Protein AF-A0AAW3DLP8-F1 (afdb_monomer)

Foldseek 3Di:
DVVLVVLVVLLVVLLVQLPDLELVSNQVSVVVLLVCLVVPPSNVVVCLVVVVSVCCSQQVPDPVRQRHDDPVSSLVSNLVVLLSLVVCCVVCVVPRVSSVVVNVCCVPVQVCDNPDSVPDGPVRVVVVVVVVVVVVVVVVVVVVVVVVVVVVVVVVVVVVVVVVVVVVVVVPD

Structure (mmCIF, N/CA/C/O backbone):
data_AF-A0AAW3DLP8-F1
#
_entry.id   AF-A0AAW3DLP8-F1
#
loop_
_atom_site.group_PDB
_atom_site.id
_atom_site.type_symbol
_atom_site.label_atom_id
_atom_site.label_alt_id
_atom_site.label_comp_id
_atom_site.label_asym_id
_atom_site.label_entity_id
_atom_site.label_seq_id
_atom_site.pdbx_PDB_ins_code
_atom_site.Cartn_x
_atom_site.Cartn_y
_atom_site.Cartn_z
_atom_site.occupancy
_atom_site.B_iso_or_equiv
_atom_site.auth_seq_id
_atom_site.auth_comp_id
_atom_site.auth_asym_id
_atom_site.auth_atom_id
_atom_site.pdbx_PDB_model_num
ATOM 1 N N . ARG A 1 1 ? 21.952 -10.662 -22.408 1.00 57.25 1 ARG A N 1
ATOM 2 C CA . ARG A 1 1 ? 21.446 -12.027 -22.133 1.00 57.25 1 ARG A CA 1
ATOM 3 C C . ARG A 1 1 ? 21.635 -12.455 -20.681 1.00 57.25 1 ARG A C 1
ATOM 5 O O . ARG A 1 1 ? 20.668 -12.313 -19.959 1.00 57.25 1 ARG A O 1
ATOM 12 N N . SER A 1 2 ? 22.820 -12.850 -20.189 1.00 70.00 2 SER A N 1
ATOM 13 C CA . SER A 1 2 ? 22.962 -13.262 -18.766 1.00 70.00 2 SER A CA 1
ATOM 14 C C . SER A 1 2 ? 22.510 -12.180 -17.762 1.00 70.00 2 SER A C 1
ATOM 16 O O . SER A 1 2 ? 21.767 -12.467 -16.833 1.00 70.00 2 SER A O 1
ATOM 18 N N . SER A 1 3 ? 22.842 -10.903 -17.998 1.00 79.56 3 SER A N 1
ATOM 19 C CA . SER A 1 3 ? 22.357 -9.796 -17.153 1.00 79.56 3 SER A CA 1
ATOM 20 C C . SER A 1 3 ? 20.832 -9.641 -17.150 1.00 79.56 3 SER A C 1
ATOM 22 O O . SER A 1 3 ? 20.280 -9.209 -16.146 1.00 79.56 3 SER A O 1
ATOM 24 N N . GLU A 1 4 ? 20.155 -9.952 -18.256 1.00 84.81 4 GLU A N 1
ATOM 25 C CA . GLU A 1 4 ? 18.704 -9.763 -18.367 1.00 84.81 4 GLU A CA 1
ATOM 26 C C . GLU A 1 4 ? 17.940 -10.877 -17.654 1.00 84.81 4 GLU A C 1
ATOM 28 O O . GLU A 1 4 ? 16.903 -10.640 -17.036 1.00 84.81 4 GLU A O 1
ATOM 33 N N . GLU A 1 5 ? 18.488 -12.087 -17.700 1.00 91.00 5 GLU A N 1
ATOM 34 C CA . GLU A 1 5 ? 17.990 -13.247 -16.970 1.00 91.00 5 GLU A CA 1
ATOM 35 C C . GLU A 1 5 ? 18.113 -13.041 -15.455 1.00 91.00 5 GLU A C 1
ATOM 37 O O . GLU A 1 5 ? 17.143 -13.238 -14.724 1.00 91.00 5 GLU A O 1
ATOM 42 N N . HIS A 1 6 ? 19.253 -12.518 -14.983 1.00 93.19 6 HIS A N 1
ATOM 43 C CA . HIS A 1 6 ? 19.426 -12.150 -13.576 1.00 93.19 6 HIS A CA 1
ATOM 44 C C . HIS A 1 6 ? 18.432 -11.072 -13.126 1.00 93.19 6 HIS A C 1
ATOM 46 O O . HIS A 1 6 ? 17.872 -11.174 -12.038 1.00 93.19 6 HIS A O 1
ATOM 52 N N . ILE A 1 7 ? 18.172 -10.057 -13.958 1.00 96.12 7 ILE A N 1
ATOM 53 C CA . ILE A 1 7 ? 17.188 -9.009 -13.651 1.00 96.12 7 ILE A CA 1
ATOM 54 C C . ILE A 1 7 ? 15.776 -9.586 -13.544 1.00 96.12 7 ILE A C 1
ATOM 56 O O . ILE A 1 7 ? 15.053 -9.235 -12.611 1.00 96.12 7 ILE A O 1
ATOM 60 N N . SER A 1 8 ? 15.397 -10.494 -14.446 1.00 95.50 8 SER A N 1
ATOM 61 C CA . SER A 1 8 ? 14.107 -11.185 -14.369 1.00 95.50 8 SER A CA 1
ATOM 62 C C . SER A 1 8 ? 14.000 -12.019 -13.094 1.00 95.50 8 SER A C 1
ATOM 64 O O . SER A 1 8 ? 12.995 -11.957 -12.391 1.00 95.50 8 SER A O 1
ATOM 66 N N . HIS A 1 9 ? 15.053 -12.762 -12.749 1.00 97.19 9 HIS A N 1
ATOM 67 C CA . HIS A 1 9 ? 15.076 -13.580 -11.541 1.00 97.19 9 HIS A CA 1
ATOM 68 C C . HIS A 1 9 ? 14.957 -12.729 -10.268 1.00 97.19 9 HIS A C 1
ATOM 70 O O . HIS A 1 9 ? 14.142 -13.026 -9.396 1.00 97.19 9 HIS A O 1
ATOM 76 N N . ILE A 1 10 ? 15.710 -11.626 -10.187 1.00 97.56 10 ILE A N 1
ATOM 77 C CA . ILE A 1 10 ? 15.630 -10.673 -9.072 1.00 97.56 10 ILE A CA 1
ATOM 78 C C . ILE A 1 10 ? 14.230 -10.061 -8.983 1.00 97.56 10 ILE A C 1
ATOM 80 O O . ILE A 1 10 ? 13.691 -9.953 -7.885 1.00 97.56 10 ILE A O 1
ATOM 84 N N . TYR A 1 11 ? 13.617 -9.694 -10.112 1.00 98.38 11 TYR A N 1
ATOM 85 C CA . TYR A 1 11 ? 12.241 -9.198 -10.136 1.00 98.38 11 TYR A CA 1
ATOM 86 C C . TYR A 1 11 ? 11.267 -10.200 -9.504 1.00 98.38 11 TYR A C 1
ATOM 88 O O . TYR A 1 11 ? 10.541 -9.837 -8.580 1.00 98.38 11 TYR A O 1
ATOM 96 N N . HIS A 1 12 ? 11.296 -11.468 -9.921 1.00 98.12 12 HIS A N 1
ATOM 97 C CA . HIS A 1 12 ? 10.407 -12.490 -9.360 1.00 98.12 12 HIS A CA 1
ATOM 98 C C . HIS A 1 12 ? 10.669 -12.749 -7.871 1.00 98.12 12 HIS A C 1
ATOM 100 O O . HIS A 1 12 ? 9.722 -12.899 -7.095 1.00 98.12 12 HIS A O 1
ATOM 106 N N . LEU A 1 13 ? 11.936 -12.740 -7.446 1.00 98.31 13 LEU A N 1
ATOM 107 C CA . LEU A 1 13 ? 12.291 -12.866 -6.035 1.00 98.31 13 LEU A CA 1
ATOM 108 C C . LEU A 1 13 ? 11.725 -11.699 -5.212 1.00 98.31 13 LEU A C 1
ATOM 110 O O . LEU A 1 13 ? 11.142 -11.918 -4.152 1.00 98.31 13 LEU A O 1
ATOM 114 N N . LEU A 1 14 ? 11.856 -10.465 -5.703 1.00 98.50 14 LEU A N 1
ATOM 115 C CA . LEU A 1 14 ? 11.342 -9.279 -5.019 1.00 98.50 14 LEU A CA 1
ATOM 116 C C . LEU A 1 14 ? 9.814 -9.257 -4.978 1.00 98.50 14 LEU A C 1
ATOM 118 O O . LEU A 1 14 ? 9.263 -8.953 -3.925 1.00 98.50 14 LEU A O 1
ATOM 122 N N . MET A 1 15 ? 9.128 -9.638 -6.059 1.00 98.31 15 MET A N 1
ATOM 123 C CA . MET A 1 15 ? 7.665 -9.766 -6.057 1.00 98.31 15 MET A CA 1
ATOM 124 C C . MET A 1 15 ? 7.191 -10.826 -5.058 1.00 98.31 15 MET A C 1
ATOM 126 O O . MET A 1 15 ? 6.240 -10.589 -4.320 1.00 98.31 15 MET A O 1
ATOM 130 N N . THR A 1 16 ? 7.913 -11.945 -4.939 1.00 98.06 16 THR A N 1
ATOM 131 C CA . THR A 1 16 ? 7.632 -12.963 -3.913 1.00 98.06 16 THR A CA 1
ATOM 132 C C . THR A 1 16 ? 7.746 -12.371 -2.505 1.00 98.06 16 THR A C 1
ATOM 134 O O . THR A 1 16 ? 6.855 -12.558 -1.683 1.00 98.06 16 THR A O 1
ATOM 137 N N . ARG A 1 17 ? 8.800 -11.587 -2.233 1.00 97.88 17 ARG A N 1
ATOM 138 C CA . ARG A 1 17 ? 8.979 -10.906 -0.937 1.00 97.88 17 ARG A CA 1
ATOM 139 C C . ARG A 1 17 ? 7.951 -9.808 -0.677 1.00 97.88 17 ARG A C 1
ATOM 141 O O . ARG A 1 17 ? 7.558 -9.609 0.468 1.00 97.88 17 ARG A O 1
ATOM 148 N N . LEU A 1 18 ? 7.500 -9.114 -1.719 1.00 97.81 18 LEU A N 1
ATOM 149 C CA . LEU A 1 18 ? 6.415 -8.139 -1.628 1.00 97.81 18 LEU A CA 1
ATOM 150 C C . LEU A 1 18 ? 5.060 -8.784 -1.328 1.00 97.81 18 LEU A C 1
ATOM 152 O O . LEU A 1 18 ? 4.174 -8.082 -0.854 1.00 97.81 18 LEU A O 1
ATOM 156 N N . ASN A 1 19 ? 4.895 -10.085 -1.563 1.00 96.69 19 ASN A N 1
ATOM 157 C CA . ASN A 1 19 ? 3.645 -10.785 -1.282 1.00 96.69 19 ASN A CA 1
ATOM 158 C C . ASN A 1 19 ? 3.577 -11.381 0.138 1.00 96.69 19 ASN A C 1
ATOM 160 O O . ASN A 1 19 ? 2.497 -11.722 0.611 1.00 96.69 19 ASN A O 1
ATOM 164 N N . GLU A 1 20 ? 4.697 -11.444 0.864 1.00 96.62 20 GLU A N 1
ATOM 165 C CA . GLU A 1 20 ? 4.756 -11.963 2.241 1.00 96.62 20 GLU A CA 1
ATOM 166 C C . GLU A 1 20 ? 3.756 -11.246 3.159 1.00 96.62 20 GLU A C 1
ATOM 168 O O . GLU A 1 20 ? 3.576 -10.031 3.060 1.00 96.62 20 GLU A O 1
ATOM 173 N N . GLU A 1 21 ? 3.134 -11.948 4.105 1.00 96.31 21 GLU A N 1
ATOM 174 C CA . GLU A 1 21 ? 2.172 -11.359 5.053 1.00 96.31 21 GLU A CA 1
ATOM 175 C C . GLU A 1 21 ? 2.876 -10.588 6.191 1.00 96.31 21 GLU A C 1
ATOM 177 O O . GLU A 1 21 ? 2.592 -10.759 7.374 1.00 96.31 21 GLU A O 1
ATOM 182 N N . HIS A 1 22 ? 3.852 -9.740 5.842 1.00 97.19 22 HIS A N 1
ATOM 183 C CA . HIS A 1 22 ? 4.655 -8.989 6.803 1.00 97.19 22 HIS A CA 1
ATOM 184 C C . HIS A 1 22 ? 5.206 -7.676 6.227 1.00 97.19 22 HIS A C 1
ATOM 186 O O . HIS A 1 22 ? 5.987 -7.676 5.273 1.00 97.19 22 HIS A O 1
ATOM 192 N N . ALA A 1 23 ? 4.863 -6.534 6.829 1.00 96.88 23 ALA A N 1
ATOM 193 C CA . ALA A 1 23 ? 5.192 -5.219 6.274 1.00 96.88 23 ALA A CA 1
ATOM 194 C C . ALA A 1 23 ? 6.693 -4.924 6.227 1.00 96.88 23 ALA A C 1
ATOM 196 O O . ALA A 1 23 ? 7.140 -4.257 5.301 1.00 96.88 23 ALA A O 1
ATOM 197 N N . GLU A 1 24 ? 7.484 -5.419 7.180 1.00 97.75 24 GLU A N 1
ATOM 198 C CA . GLU A 1 24 ? 8.944 -5.227 7.163 1.00 97.75 24 GLU A CA 1
ATOM 199 C C . GLU A 1 24 ? 9.595 -5.947 5.982 1.00 97.75 24 GLU A C 1
ATOM 201 O O . GLU A 1 24 ? 10.412 -5.350 5.284 1.00 97.75 24 GLU A O 1
ATOM 206 N N . MET A 1 25 ? 9.157 -7.174 5.683 1.00 97.88 25 MET A N 1
ATOM 207 C CA . MET A 1 25 ? 9.649 -7.940 4.536 1.00 97.88 25 MET A CA 1
ATOM 208 C C . MET A 1 25 ? 9.297 -7.235 3.228 1.00 97.88 25 MET A C 1
ATOM 210 O O . MET A 1 25 ? 10.163 -7.038 2.370 1.00 97.88 25 MET A O 1
ATOM 214 N N . ARG A 1 26 ? 8.043 -6.773 3.112 1.00 98.19 26 ARG A N 1
ATOM 215 C CA . ARG A 1 26 ? 7.596 -5.987 1.958 1.00 98.19 26 ARG A CA 1
ATOM 216 C C . ARG A 1 26 ? 8.379 -4.683 1.830 1.00 98.19 26 ARG A C 1
ATOM 218 O O . ARG A 1 26 ? 8.794 -4.323 0.733 1.00 98.19 26 ARG A O 1
ATOM 225 N N . PHE A 1 27 ? 8.622 -3.979 2.933 1.00 98.44 27 PHE A N 1
ATOM 226 C CA . PHE A 1 27 ? 9.339 -2.708 2.915 1.00 98.44 27 PHE A CA 1
ATOM 227 C C . PHE A 1 27 ? 10.799 -2.868 2.493 1.00 98.44 27 PHE A C 1
ATOM 229 O O . PHE A 1 27 ? 11.257 -2.132 1.619 1.00 98.44 27 PHE A O 1
ATOM 236 N N . SER A 1 28 ? 11.508 -3.865 3.024 1.00 98.31 28 SER A N 1
ATOM 237 C CA . SER A 1 28 ? 12.879 -4.164 2.604 1.00 98.31 28 SER A CA 1
ATOM 238 C C . SER A 1 28 ? 12.959 -4.544 1.124 1.00 98.31 28 SER A C 1
ATOM 240 O O . SER A 1 28 ? 13.837 -4.058 0.412 1.00 98.31 28 SER A O 1
ATOM 242 N N . ALA A 1 29 ? 12.020 -5.355 0.624 1.00 98.69 29 ALA A N 1
ATOM 243 C CA . ALA A 1 29 ? 11.955 -5.685 -0.799 1.00 98.69 29 ALA A CA 1
ATOM 244 C C . ALA A 1 29 ? 11.682 -4.442 -1.659 1.00 98.69 29 ALA A C 1
ATOM 246 O O . ALA A 1 29 ? 12.352 -4.220 -2.670 1.00 98.69 29 ALA A O 1
ATOM 247 N N . PHE A 1 30 ? 10.748 -3.592 -1.229 1.00 98.69 30 PHE A N 1
ATOM 248 C CA . PHE A 1 30 ? 10.408 -2.350 -1.913 1.00 98.69 30 PHE A CA 1
ATOM 249 C C . PHE A 1 30 ? 11.612 -1.406 -2.060 1.00 98.69 30 PHE A C 1
ATOM 251 O O . PHE A 1 30 ? 11.793 -0.825 -3.126 1.00 98.69 30 PHE A O 1
ATOM 258 N N . GLN A 1 31 ?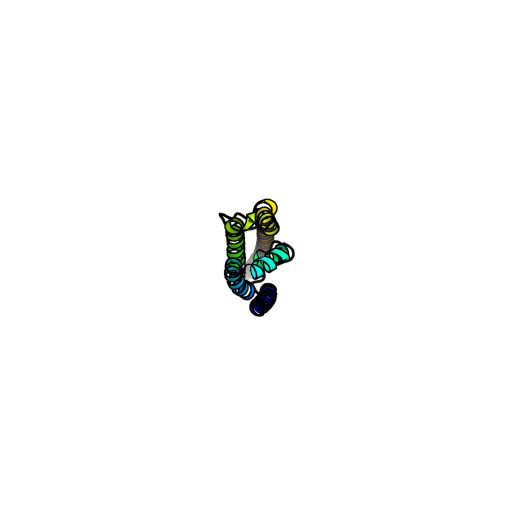 12.470 -1.276 -1.043 1.00 98.56 31 GLN A N 1
ATOM 259 C CA . GLN A 1 31 ? 13.670 -0.428 -1.131 1.00 98.56 31 GLN A CA 1
ATOM 260 C C . GLN A 1 31 ? 14.616 -0.871 -2.260 1.00 98.56 31 GLN A C 1
ATOM 262 O O . GLN A 1 31 ? 15.194 -0.037 -2.956 1.00 98.56 31 GLN A O 1
ATOM 267 N N . ILE A 1 32 ? 14.734 -2.180 -2.492 1.00 98.50 32 ILE A N 1
ATOM 268 C CA . ILE A 1 32 ? 15.534 -2.725 -3.596 1.00 98.50 32 ILE A CA 1
ATOM 269 C C . ILE A 1 32 ? 14.834 -2.470 -4.935 1.00 98.50 32 ILE A C 1
ATOM 271 O O . ILE A 1 32 ? 15.478 -2.043 -5.895 1.00 98.50 32 ILE A O 1
ATOM 275 N N . VAL A 1 33 ? 13.513 -2.680 -4.998 1.00 98.69 33 VAL A N 1
ATOM 276 C CA . VAL A 1 33 ? 12.703 -2.342 -6.182 1.00 98.69 33 VAL A CA 1
ATOM 277 C C . VAL A 1 33 ? 12.905 -0.876 -6.561 1.00 98.69 33 VAL A C 1
ATOM 279 O O . VAL A 1 33 ? 13.098 -0.582 -7.738 1.00 98.69 33 VAL A O 1
ATOM 282 N N . GLN A 1 34 ? 12.915 0.030 -5.580 1.00 98.19 34 GLN A N 1
ATOM 283 C CA . GLN A 1 34 ? 13.089 1.462 -5.799 1.00 98.19 34 GLN A CA 1
ATOM 284 C C . GLN A 1 34 ? 14.398 1.791 -6.514 1.00 98.19 34 GLN A C 1
ATOM 286 O O . GLN A 1 34 ? 14.394 2.499 -7.525 1.00 98.19 34 GLN A O 1
ATOM 291 N N . GLU A 1 35 ? 15.502 1.236 -6.030 1.00 98.00 35 GLU A N 1
ATOM 292 C CA . GLU A 1 35 ? 16.818 1.434 -6.627 1.00 98.00 35 GLU A CA 1
ATOM 293 C C . GLU A 1 35 ? 16.883 0.833 -8.042 1.00 98.00 35 GLU A C 1
ATOM 295 O O . GLU A 1 35 ? 17.259 1.508 -9.007 1.00 98.00 35 GLU A O 1
ATOM 300 N N . LEU A 1 36 ? 16.445 -0.420 -8.204 1.00 98.00 36 LEU A N 1
ATOM 301 C CA . LEU A 1 36 ? 16.520 -1.131 -9.483 1.00 98.00 36 LEU A CA 1
ATOM 302 C C . LEU A 1 36 ? 15.621 -0.523 -10.560 1.00 98.00 36 LEU A C 1
ATOM 304 O O . LEU A 1 36 ? 16.021 -0.471 -11.724 1.00 98.00 36 LEU A O 1
ATOM 308 N N . PHE A 1 37 ? 14.446 -0.010 -10.192 1.00 98.50 37 PHE A N 1
ATOM 309 C CA . PHE A 1 37 ? 13.537 0.659 -11.121 1.00 98.50 37 PHE A CA 1
ATOM 310 C C . PHE A 1 37 ? 14.193 1.879 -11.774 1.00 98.50 37 PHE A C 1
ATOM 312 O O . PHE A 1 37 ? 14.011 2.139 -12.965 1.00 98.50 37 PHE A O 1
ATOM 319 N N . THR A 1 38 ? 14.987 2.637 -11.014 1.00 97.06 38 THR A N 1
ATOM 320 C CA . THR A 1 38 ? 15.653 3.826 -11.557 1.00 97.06 38 THR A CA 1
ATOM 321 C C . THR A 1 38 ? 16.857 3.487 -12.433 1.00 97.06 38 THR A C 1
ATOM 323 O O . THR A 1 38 ? 17.146 4.249 -13.358 1.00 97.06 38 THR A O 1
ATOM 326 N N . ARG A 1 39 ? 17.528 2.356 -12.176 1.00 96.50 39 ARG A N 1
ATOM 327 C CA . ARG A 1 39 ? 18.808 1.982 -12.803 1.00 96.50 39 ARG A CA 1
ATOM 328 C C . ARG A 1 39 ? 18.697 0.981 -13.945 1.00 96.50 39 ARG A C 1
ATOM 330 O O . ARG A 1 39 ? 19.592 0.937 -14.783 1.00 96.50 39 ARG A O 1
ATOM 337 N N . SER A 1 40 ? 17.628 0.189 -14.000 1.00 97.12 40 SER A N 1
ATOM 338 C CA . SER A 1 40 ? 17.447 -0.861 -15.004 1.00 97.12 40 SER A CA 1
ATOM 339 C C . SER A 1 40 ? 16.146 -0.673 -15.774 1.00 97.12 40 SER A C 1
ATOM 341 O O . SER A 1 40 ? 15.046 -0.812 -15.239 1.00 97.12 40 SER A O 1
ATOM 343 N N . HIS A 1 41 ? 16.271 -0.401 -17.075 1.00 96.38 41 HIS A N 1
ATOM 344 C CA . HIS A 1 41 ? 15.122 -0.276 -17.969 1.00 96.38 41 HIS A CA 1
ATOM 345 C C . HIS A 1 41 ? 14.285 -1.559 -18.031 1.00 96.38 41 HIS A C 1
ATOM 347 O O . HIS A 1 41 ? 13.056 -1.482 -17.985 1.00 96.38 41 HIS A O 1
ATOM 353 N N . GLN A 1 42 ? 14.933 -2.722 -18.102 1.00 96.69 42 GLN A N 1
ATOM 354 C CA . GLN A 1 42 ? 14.236 -4.004 -18.134 1.00 96.69 42 GLN A CA 1
ATOM 355 C C . GLN A 1 42 ? 13.469 -4.240 -16.828 1.00 96.69 42 GLN A C 1
ATOM 357 O O . GLN A 1 42 ? 12.290 -4.575 -16.871 1.00 96.69 42 GLN A O 1
ATOM 362 N N . PHE A 1 43 ? 14.102 -3.999 -15.675 1.00 98.19 43 PHE A N 1
ATOM 363 C CA . PHE A 1 43 ? 13.448 -4.163 -14.375 1.00 98.19 43 PHE A CA 1
ATOM 364 C C . PHE A 1 43 ? 12.231 -3.244 -14.241 1.00 98.19 43 PHE A C 1
ATOM 366 O O . PHE A 1 43 ? 11.146 -3.679 -13.868 1.00 98.19 43 PHE A O 1
ATOM 373 N N . ARG A 1 44 ? 12.393 -1.973 -14.623 1.00 98.12 44 ARG A N 1
ATOM 374 C CA . ARG A 1 44 ? 11.293 -1.012 -14.692 1.00 98.12 44 ARG A CA 1
ATOM 375 C C . ARG A 1 44 ? 10.148 -1.508 -15.570 1.00 98.12 44 ARG A C 1
ATOM 377 O O . ARG A 1 44 ? 8.997 -1.376 -15.176 1.00 98.12 44 ARG A O 1
ATOM 384 N N . THR A 1 45 ? 10.452 -2.070 -16.737 1.00 97.88 45 THR A N 1
ATOM 385 C CA . THR A 1 45 ? 9.429 -2.595 -17.654 1.00 97.88 45 THR A CA 1
ATOM 386 C C . THR A 1 45 ? 8.629 -3.714 -16.987 1.00 97.88 45 THR A C 1
ATOM 388 O O . THR A 1 45 ? 7.407 -3.643 -16.978 1.00 97.88 45 THR A O 1
ATOM 391 N N . LEU A 1 46 ? 9.300 -4.655 -16.312 1.00 98.25 46 LEU A N 1
ATOM 392 C CA . LEU A 1 46 ? 8.643 -5.734 -15.561 1.00 98.25 46 LEU A CA 1
ATOM 393 C C . LEU A 1 46 ? 7.723 -5.208 -14.445 1.00 98.25 46 LEU A C 1
ATOM 395 O O . LEU A 1 46 ? 6.588 -5.660 -14.310 1.00 98.25 46 LEU A O 1
ATOM 399 N N . VAL A 1 47 ? 8.175 -4.216 -13.668 1.00 98.38 47 VAL A N 1
ATOM 400 C CA . VAL A 1 47 ? 7.347 -3.592 -12.618 1.00 98.38 47 VAL A CA 1
ATOM 401 C C . VAL A 1 47 ? 6.137 -2.870 -13.216 1.00 98.38 47 VAL A C 1
ATOM 403 O O . VAL A 1 47 ? 5.034 -2.987 -12.691 1.00 98.38 47 VAL A O 1
ATOM 406 N N . ILE A 1 48 ? 6.320 -2.136 -14.316 1.00 98.25 48 ILE A N 1
ATOM 407 C CA . ILE A 1 48 ? 5.239 -1.396 -14.983 1.00 98.25 48 ILE A CA 1
ATOM 408 C C . ILE A 1 48 ? 4.239 -2.344 -15.654 1.00 98.25 48 ILE A C 1
ATOM 410 O O . ILE A 1 48 ? 3.045 -2.038 -15.723 1.00 98.25 48 ILE A O 1
ATOM 414 N N . ASP A 1 49 ? 4.689 -3.494 -16.148 1.00 97.38 49 ASP A N 1
ATOM 415 C CA . ASP A 1 49 ? 3.791 -4.473 -16.745 1.00 97.38 49 ASP A CA 1
ATOM 416 C C . ASP A 1 49 ? 2.847 -5.098 -15.726 1.00 97.38 49 ASP A C 1
ATOM 418 O O . ASP A 1 49 ? 1.680 -5.305 -16.063 1.00 97.38 49 ASP A O 1
ATOM 422 N N . ASN A 1 50 ? 3.315 -5.268 -14.486 1.00 96.25 50 ASN A N 1
ATOM 423 C CA . ASN A 1 50 ? 2.531 -5.749 -13.352 1.00 96.25 50 ASN A CA 1
ATOM 424 C C . ASN A 1 50 ? 2.195 -4.643 -12.330 1.00 96.25 50 ASN A C 1
ATOM 426 O O . ASN A 1 50 ? 2.221 -4.844 -11.114 1.00 96.25 50 ASN A O 1
ATOM 430 N N . PHE A 1 51 ? 1.936 -3.426 -12.814 1.00 96.12 51 PHE A N 1
ATOM 431 C CA . PHE A 1 51 ? 1.879 -2.261 -11.931 1.00 96.12 51 PHE A CA 1
ATOM 432 C C . PHE A 1 51 ? 0.705 -2.290 -10.949 1.00 96.12 51 PHE A C 1
ATOM 434 O O . PHE A 1 51 ? 0.824 -1.773 -9.844 1.00 96.12 51 PHE A O 1
ATOM 441 N N . GLN A 1 52 ? -0.421 -2.899 -11.327 1.00 93.56 52 GLN A N 1
ATOM 442 C CA . GLN A 1 52 ? -1.580 -3.004 -10.444 1.00 93.56 52 GLN A CA 1
ATOM 443 C C . GLN A 1 52 ? -1.265 -3.848 -9.203 1.00 93.56 52 GLN A C 1
ATOM 445 O O . GLN A 1 52 ? -1.397 -3.338 -8.093 1.00 93.56 52 GLN A O 1
ATOM 450 N N . GLU A 1 53 ? -0.789 -5.084 -9.388 1.00 95.31 53 GLU A N 1
ATOM 451 C CA . GLU A 1 53 ? -0.405 -5.966 -8.278 1.00 95.31 53 GLU A CA 1
ATOM 452 C C . GLU A 1 53 ? 0.680 -5.302 -7.422 1.00 95.31 53 GLU A C 1
ATOM 454 O O . GLU A 1 53 ? 0.606 -5.276 -6.196 1.00 95.31 53 GLU A O 1
ATOM 459 N N . PHE A 1 54 ? 1.657 -4.652 -8.060 1.00 97.25 54 PHE A N 1
ATOM 460 C CA . PHE A 1 54 ? 2.678 -3.895 -7.345 1.00 97.25 54 PHE A CA 1
ATOM 461 C C . PHE A 1 54 ? 2.084 -2.807 -6.428 1.00 97.25 54 PHE A C 1
ATOM 463 O O . PHE A 1 54 ? 2.500 -2.676 -5.273 1.00 97.25 54 PHE A O 1
ATOM 470 N N . LEU A 1 55 ? 1.107 -2.029 -6.906 1.00 94.88 55 LEU A N 1
ATOM 471 C CA . LEU A 1 55 ? 0.428 -1.008 -6.102 1.00 94.88 55 LEU A CA 1
ATOM 472 C C . LEU A 1 55 ? -0.456 -1.620 -5.005 1.00 94.88 55 LEU A C 1
ATOM 474 O O . LEU A 1 55 ? -0.555 -1.050 -3.917 1.00 94.88 55 LEU A O 1
ATOM 478 N N . GLU A 1 56 ? -1.079 -2.772 -5.244 1.00 93.56 56 GLU A N 1
ATOM 479 C CA . GLU A 1 56 ? -1.825 -3.518 -4.222 1.00 93.56 56 GLU A CA 1
ATOM 480 C C . GLU A 1 56 ? -0.888 -3.943 -3.085 1.00 93.56 56 GLU A C 1
ATOM 482 O O . GLU A 1 56 ? -1.155 -3.643 -1.921 1.00 93.56 56 GLU A O 1
ATOM 487 N N . LEU A 1 57 ? 0.279 -4.500 -3.415 1.00 96.25 57 LEU A N 1
ATOM 488 C CA . LEU A 1 57 ? 1.242 -5.004 -2.437 1.00 96.25 57 LEU A CA 1
ATOM 489 C C . LEU A 1 57 ? 1.997 -3.915 -1.660 1.00 96.25 57 LEU A C 1
ATOM 491 O O . LEU A 1 57 ? 2.440 -4.176 -0.538 1.00 96.25 57 LEU A O 1
ATOM 495 N N . THR A 1 58 ? 2.155 -2.713 -2.229 1.00 95.56 58 THR A N 1
ATOM 496 C CA . THR A 1 58 ? 2.996 -1.639 -1.656 1.00 95.56 58 THR A CA 1
ATOM 497 C C . THR A 1 58 ? 2.215 -0.428 -1.159 1.00 95.56 58 THR A C 1
ATOM 499 O O . THR A 1 58 ? 2.582 0.176 -0.153 1.00 95.56 58 THR A O 1
ATOM 502 N N . VAL A 1 59 ? 1.119 -0.065 -1.821 1.00 92.69 59 VAL A N 1
ATOM 503 C CA . VAL A 1 59 ? 0.258 1.055 -1.417 1.00 92.69 59 VAL A CA 1
ATOM 504 C C . VAL A 1 59 ? -0.985 0.540 -0.687 1.00 92.69 59 VAL A C 1
ATOM 506 O O . VAL A 1 59 ? -1.538 1.257 0.150 1.00 92.69 59 VAL A O 1
ATOM 509 N N . GLY A 1 60 ? -1.415 -0.701 -0.935 1.00 88.69 60 GLY A N 1
ATOM 510 C CA . GLY A 1 60 ? -2.668 -1.233 -0.396 1.00 88.69 60 GLY A CA 1
ATOM 511 C C . GLY A 1 60 ? -3.869 -0.554 -1.045 1.00 88.69 60 GLY A C 1
ATOM 512 O O . GLY A 1 60 ? -4.720 -0.000 -0.346 1.00 88.69 60 GLY A O 1
ATOM 513 N N . ILE A 1 61 ? -3.881 -0.491 -2.384 1.00 83.38 61 ILE A N 1
ATOM 514 C CA . ILE A 1 61 ? -4.996 0.100 -3.140 1.00 83.38 61 ILE A CA 1
ATOM 515 C C . ILE A 1 61 ? -6.258 -0.765 -3.098 1.00 83.38 61 ILE A C 1
ATOM 517 O O . ILE A 1 61 ? -7.351 -0.219 -3.286 1.00 83.38 61 ILE A O 1
ATOM 521 N N . ASP A 1 62 ? -6.127 -2.063 -2.825 1.00 83.50 62 ASP A N 1
ATOM 522 C CA . ASP A 1 62 ? -7.251 -2.944 -2.536 1.00 83.50 62 ASP A CA 1
ATOM 523 C C . ASP A 1 62 ? -7.677 -2.792 -1.066 1.00 83.50 62 ASP A C 1
ATOM 525 O O . ASP A 1 62 ? -6.871 -2.870 -0.140 1.00 83.50 62 ASP A O 1
ATOM 529 N N . HIS A 1 63 ? -8.964 -2.524 -0.846 1.00 71.50 63 HIS A N 1
ATOM 530 C CA . HIS A 1 63 ? -9.517 -2.374 0.499 1.00 71.50 63 HIS A CA 1
ATOM 531 C C . HIS A 1 63 ? -9.811 -3.720 1.166 1.00 71.50 63 HIS A C 1
ATOM 533 O O . HIS A 1 63 ? -9.861 -3.770 2.402 1.00 71.50 63 HIS A O 1
ATOM 539 N N . GLU A 1 64 ? -9.999 -4.774 0.373 1.00 78.88 64 GLU A N 1
ATOM 540 C CA . GLU A 1 64 ? -10.186 -6.140 0.861 1.00 78.88 64 GLU A CA 1
ATOM 541 C C . GLU A 1 64 ? -8.852 -6.752 1.305 1.00 78.88 64 GLU A C 1
ATOM 543 O O . GLU A 1 64 ? -8.821 -7.562 2.229 1.00 78.88 64 GLU A O 1
ATOM 548 N N . GLN A 1 65 ? -7.737 -6.278 0.739 1.00 80.56 65 GLN A N 1
ATOM 549 C CA . GLN A 1 65 ? -6.379 -6.695 1.089 1.00 80.56 65 GLN A CA 1
ATOM 550 C C . GLN A 1 65 ? -5.534 -5.510 1.588 1.00 80.56 65 GLN A C 1
ATOM 552 O O . GLN A 1 65 ? -4.719 -4.952 0.847 1.00 80.56 65 GLN A O 1
ATOM 557 N N . PRO A 1 66 ? -5.711 -5.080 2.853 1.00 85.94 66 PRO A N 1
ATOM 558 C CA . PRO A 1 66 ? -4.872 -4.037 3.426 1.00 85.94 66 PRO A CA 1
ATOM 559 C C . PRO A 1 66 ? -3.417 -4.508 3.560 1.00 85.94 66 PRO A C 1
ATOM 561 O O . PRO A 1 66 ? -3.132 -5.702 3.644 1.00 85.94 66 PRO A O 1
ATOM 564 N N . LEU A 1 67 ? -2.489 -3.551 3.658 1.00 91.62 67 LEU A N 1
ATOM 565 C CA . LEU A 1 67 ? -1.092 -3.872 3.947 1.00 91.62 67 LEU A CA 1
ATOM 566 C C . LEU A 1 67 ? -0.973 -4.634 5.286 1.00 91.62 67 LEU A C 1
ATOM 568 O O . LEU A 1 67 ? -1.638 -4.247 6.257 1.00 91.62 67 LEU A O 1
ATOM 572 N N . PRO A 1 68 ? -0.125 -5.679 5.351 1.00 94.69 68 PRO A N 1
ATOM 573 C CA . PRO A 1 68 ? 0.002 -6.530 6.532 1.00 94.69 68 PRO A CA 1
ATOM 574 C C . PRO A 1 68 ? 0.613 -5.778 7.728 1.00 94.69 68 PRO A C 1
ATOM 576 O O . PRO A 1 68 ? 1.166 -4.690 7.565 1.00 94.69 68 PRO A O 1
ATOM 579 N N . PRO A 1 69 ? 0.539 -6.323 8.954 1.00 92.75 69 PRO A N 1
ATOM 580 C CA . PRO A 1 69 ? 1.247 -5.771 10.111 1.00 92.75 69 PRO A CA 1
ATOM 581 C C . PRO A 1 69 ? 2.785 -5.862 9.962 1.00 92.75 69 PRO A C 1
ATOM 583 O O . PRO A 1 69 ? 3.272 -6.657 9.157 1.00 92.75 69 PRO A O 1
ATOM 586 N N . PRO A 1 70 ? 3.570 -5.094 10.748 1.00 96.25 70 PRO A N 1
ATOM 587 C CA . PRO A 1 70 ? 3.145 -4.081 11.722 1.00 96.25 70 PRO A CA 1
ATOM 588 C C . PRO A 1 70 ? 2.682 -2.757 11.081 1.00 96.25 70 PRO A C 1
ATOM 590 O O . PRO A 1 70 ? 3.176 -2.327 10.038 1.00 96.25 70 PRO A O 1
ATOM 593 N N . LYS A 1 71 ? 1.706 -2.089 11.724 1.00 88.25 71 LYS A N 1
ATOM 594 C CA . LYS A 1 71 ? 0.998 -0.913 11.168 1.00 88.25 71 LYS A CA 1
ATOM 595 C C . LYS A 1 71 ? 1.940 0.253 10.862 1.00 88.25 71 LYS A C 1
ATOM 597 O O . LYS A 1 71 ? 1.760 0.917 9.848 1.00 88.25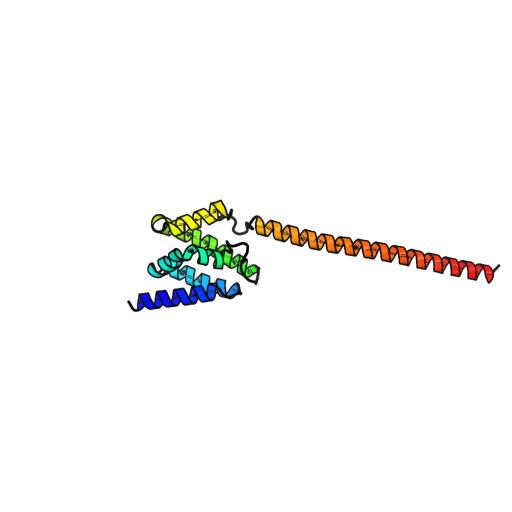 71 LYS A O 1
ATOM 602 N N . ASP A 1 72 ? 2.917 0.534 11.719 1.00 90.38 72 ASP A N 1
ATOM 603 C CA . ASP A 1 72 ? 3.837 1.658 11.527 1.00 90.38 72 ASP A CA 1
ATOM 604 C C . ASP A 1 72 ? 4.727 1.453 10.290 1.00 90.38 72 ASP A C 1
ATOM 606 O O . ASP A 1 72 ? 4.920 2.387 9.508 1.00 90.38 72 ASP A O 1
ATOM 610 N N . VAL A 1 73 ? 5.199 0.224 10.062 1.00 94.88 73 VAL A N 1
ATOM 611 C CA . VAL A 1 73 ? 6.008 -0.123 8.890 1.00 94.88 73 VAL A CA 1
ATOM 612 C C . VAL A 1 73 ? 5.159 -0.165 7.628 1.00 94.88 73 VAL A C 1
ATOM 614 O O . VAL A 1 73 ? 5.578 0.376 6.609 1.00 94.88 73 VAL A O 1
ATOM 617 N N . ALA A 1 74 ? 3.934 -0.688 7.694 1.00 94.25 74 ALA A N 1
ATOM 618 C CA . ALA A 1 74 ? 2.991 -0.632 6.579 1.00 94.25 74 ALA A CA 1
ATOM 619 C C . ALA A 1 74 ? 2.731 0.812 6.120 1.00 94.25 74 ALA A C 1
ATOM 621 O O . ALA A 1 74 ? 2.710 1.100 4.923 1.00 94.25 74 ALA A O 1
ATOM 622 N N . GLN A 1 75 ? 2.598 1.751 7.065 1.00 90.25 75 GLN A N 1
ATOM 623 C CA . GLN A 1 75 ? 2.485 3.170 6.733 1.00 90.25 75 GLN A CA 1
ATOM 624 C C . GLN A 1 75 ? 3.780 3.714 6.112 1.00 90.25 75 GLN A C 1
ATOM 626 O O . GLN A 1 75 ? 3.702 4.424 5.114 1.00 90.25 75 GLN A O 1
ATOM 631 N N . LYS A 1 76 ? 4.967 3.371 6.635 1.00 94.06 76 LYS A N 1
ATOM 632 C CA . LYS A 1 76 ? 6.255 3.765 6.021 1.00 94.06 76 LYS A CA 1
ATOM 633 C C . LYS A 1 76 ? 6.375 3.261 4.578 1.00 94.06 76 LYS A C 1
ATOM 635 O O . LYS A 1 76 ? 6.715 4.050 3.698 1.00 94.06 76 LYS A O 1
ATOM 640 N N . LEU A 1 77 ? 6.036 1.993 4.336 1.00 96.12 77 LEU A N 1
ATOM 641 C CA . LEU A 1 77 ? 6.004 1.379 3.010 1.00 96.12 77 LEU A CA 1
ATOM 642 C C . LEU A 1 77 ? 5.064 2.135 2.074 1.00 96.12 77 LEU A C 1
ATOM 644 O O . LEU A 1 77 ? 5.513 2.616 1.036 1.00 96.12 77 LEU A O 1
ATOM 648 N N . ARG A 1 78 ? 3.802 2.328 2.475 1.00 93.50 78 ARG A N 1
ATOM 649 C CA . ARG A 1 78 ? 2.827 3.083 1.680 1.00 93.50 78 ARG A CA 1
ATOM 650 C C . ARG A 1 78 ? 3.363 4.464 1.312 1.00 93.50 78 ARG A C 1
ATOM 652 O O . ARG A 1 78 ? 3.274 4.868 0.154 1.00 93.50 78 ARG A O 1
ATOM 659 N N . LYS A 1 79 ? 3.940 5.182 2.282 1.00 91.44 79 LYS A N 1
ATOM 660 C CA . LYS A 1 79 ? 4.471 6.526 2.049 1.00 91.44 79 LYS A CA 1
ATOM 661 C C . LYS A 1 79 ? 5.605 6.530 1.026 1.00 91.44 79 LYS A C 1
ATOM 663 O O . LYS A 1 79 ? 5.603 7.343 0.102 1.00 91.44 79 LYS A O 1
ATOM 668 N N . ALA A 1 80 ? 6.561 5.619 1.188 1.00 95.38 80 ALA A N 1
ATOM 669 C CA . ALA A 1 80 ? 7.696 5.494 0.285 1.00 95.38 80 ALA A CA 1
ATOM 670 C C . ALA A 1 80 ? 7.261 5.071 -1.130 1.00 95.38 80 ALA A C 1
ATOM 672 O O . ALA A 1 80 ? 7.790 5.595 -2.112 1.00 95.38 80 ALA A O 1
ATOM 673 N N . ALA A 1 81 ? 6.266 4.186 -1.235 1.00 96.12 81 ALA A N 1
ATOM 674 C CA . ALA A 1 81 ? 5.691 3.734 -2.497 1.00 96.12 81 ALA A CA 1
ATOM 675 C C . ALA A 1 81 ? 4.994 4.865 -3.256 1.00 96.12 81 ALA A C 1
ATOM 677 O O . ALA A 1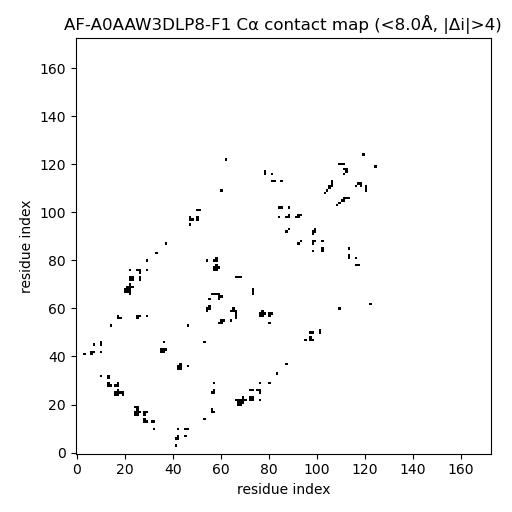 81 ? 5.326 5.106 -4.413 1.00 96.12 81 ALA A O 1
ATOM 678 N N . ILE A 1 82 ? 4.105 5.619 -2.601 1.00 92.94 82 ILE A N 1
ATOM 679 C CA . ILE A 1 82 ? 3.419 6.772 -3.208 1.00 92.94 82 ILE A CA 1
ATOM 680 C C . ILE A 1 82 ? 4.434 7.796 -3.724 1.00 92.94 82 ILE A C 1
ATOM 682 O O . ILE A 1 82 ? 4.353 8.211 -4.881 1.00 92.94 82 ILE A O 1
ATOM 686 N N . LYS A 1 83 ? 5.424 8.152 -2.895 1.00 93.19 83 LYS A N 1
ATOM 687 C CA . LYS A 1 83 ? 6.488 9.077 -3.295 1.00 93.19 83 LYS A CA 1
ATOM 688 C C . LYS A 1 83 ? 7.267 8.552 -4.503 1.00 93.19 83 LYS A C 1
ATOM 690 O O . LYS A 1 83 ? 7.451 9.275 -5.472 1.00 93.19 83 LYS A O 1
ATOM 695 N N . SER A 1 84 ? 7.662 7.281 -4.483 1.00 96.62 84 SER A N 1
ATOM 696 C CA . SER A 1 84 ? 8.413 6.687 -5.593 1.00 96.62 84 SER A CA 1
ATOM 697 C C . SER A 1 84 ? 7.605 6.669 -6.887 1.00 96.62 84 SER A C 1
ATOM 699 O O . SER A 1 84 ? 8.153 6.957 -7.941 1.00 96.62 84 SER A O 1
ATOM 701 N N . VAL A 1 85 ? 6.297 6.397 -6.828 1.00 96.06 85 VAL A N 1
ATOM 702 C CA . VAL A 1 85 ? 5.422 6.452 -8.010 1.00 96.06 85 VAL A CA 1
ATOM 703 C C . VAL A 1 85 ? 5.348 7.866 -8.582 1.00 96.06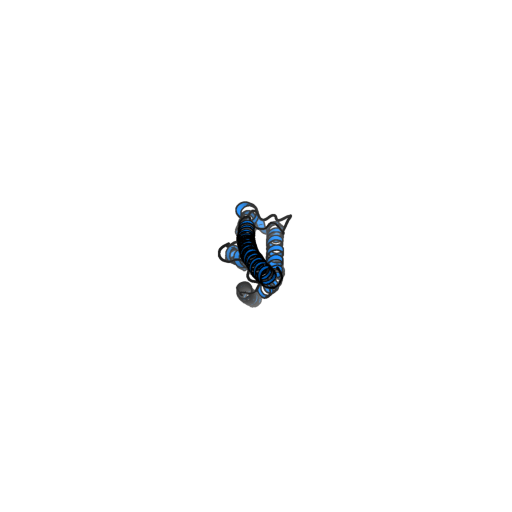 85 VAL A C 1
ATOM 705 O O . VAL A 1 85 ? 5.362 8.015 -9.803 1.00 96.06 85 VAL A O 1
ATOM 708 N N . GLN A 1 86 ? 5.306 8.897 -7.734 1.00 94.06 86 GLN A N 1
ATOM 709 C CA . GLN A 1 86 ? 5.401 10.281 -8.191 1.00 94.06 86 GLN A CA 1
ATOM 710 C C . GLN A 1 86 ? 6.744 10.551 -8.877 1.00 94.06 86 GLN A C 1
ATOM 712 O O . GLN A 1 86 ? 6.746 10.979 -10.029 1.00 94.06 86 GLN A O 1
ATOM 717 N N . ASP A 1 87 ? 7.862 10.231 -8.221 1.00 96.25 87 ASP A N 1
ATOM 718 C CA . ASP A 1 87 ? 9.208 10.457 -8.762 1.00 96.25 87 ASP A CA 1
ATOM 719 C C . ASP A 1 87 ? 9.406 9.711 -10.100 1.00 96.25 87 ASP A C 1
ATOM 721 O O . ASP A 1 87 ? 9.988 10.222 -11.061 1.00 96.25 87 ASP A O 1
ATOM 725 N N . TRP A 1 88 ? 8.887 8.483 -10.201 1.00 98.06 88 TRP A N 1
ATOM 726 C CA . TRP A 1 88 ? 8.930 7.690 -11.427 1.00 98.06 88 TRP A CA 1
ATOM 727 C C . TRP A 1 88 ? 8.047 8.272 -12.523 1.00 98.06 88 TRP A C 1
ATOM 729 O O . TRP A 1 88 ? 8.454 8.260 -13.682 1.00 98.06 88 TRP A O 1
ATOM 739 N N . HIS A 1 89 ? 6.853 8.759 -12.187 1.00 97.06 89 HIS A N 1
ATOM 740 C CA . HIS A 1 89 ? 5.964 9.407 -13.144 1.00 97.06 89 HIS A CA 1
ATOM 741 C C . HIS A 1 89 ? 6.584 10.695 -13.693 1.00 97.06 89 HIS A C 1
ATOM 743 O O . HIS A 1 89 ? 6.595 10.887 -14.904 1.00 97.06 89 HIS A O 1
ATOM 749 N N . GLU A 1 90 ? 7.165 11.535 -12.836 1.00 96.56 90 GLU A N 1
ATOM 750 C CA . GLU A 1 90 ? 7.854 12.759 -13.259 1.00 96.56 90 GLU A CA 1
ATOM 751 C C . GLU A 1 90 ? 9.006 12.456 -14.225 1.00 96.56 90 GLU A C 1
ATOM 753 O O . GLU A 1 90 ? 9.187 13.154 -15.220 1.00 96.56 90 GLU A O 1
ATOM 758 N N . LYS A 1 91 ? 9.759 11.379 -13.974 1.00 97.62 91 LYS A N 1
ATOM 759 C CA . LYS A 1 91 ? 10.933 11.034 -14.784 1.00 97.62 91 LYS A CA 1
ATOM 760 C C . LYS A 1 91 ? 10.622 10.202 -16.031 1.00 97.62 91 LYS A C 1
ATOM 762 O O . LYS A 1 91 ? 11.355 10.276 -17.015 1.00 97.62 91 LYS A O 1
ATOM 767 N N . TYR A 1 92 ? 9.601 9.351 -15.981 1.00 97.69 92 TYR A N 1
ATOM 768 C CA . TYR A 1 92 ? 9.365 8.315 -16.991 1.00 97.69 92 TYR A CA 1
ATOM 769 C C . TYR A 1 92 ? 7.918 8.259 -17.500 1.00 97.69 92 TYR A C 1
ATOM 771 O O . TYR A 1 92 ? 7.643 7.514 -18.437 1.00 97.69 92 TYR A O 1
ATOM 779 N N . GLY A 1 93 ? 6.985 9.024 -16.935 1.00 95.06 93 GLY A N 1
ATOM 780 C CA . GLY A 1 93 ? 5.555 8.937 -17.250 1.00 95.06 93 GLY A CA 1
ATOM 781 C C . GLY A 1 93 ? 5.223 9.140 -18.731 1.00 95.06 93 GLY A C 1
ATOM 782 O O . GLY A 1 93 ? 4.359 8.447 -19.272 1.00 95.06 93 GLY A O 1
ATOM 783 N N . GLU A 1 94 ? 5.956 10.009 -19.426 1.00 95.81 94 GLU A N 1
ATOM 784 C CA . GLU A 1 94 ? 5.771 10.217 -20.868 1.00 95.81 94 GLU A CA 1
ATOM 785 C C . GLU A 1 94 ? 6.038 8.934 -21.678 1.00 95.81 94 GLU A C 1
ATOM 787 O O . GLU A 1 94 ? 5.292 8.603 -22.600 1.00 95.81 94 GLU A O 1
ATOM 792 N N . ALA A 1 95 ? 7.051 8.157 -21.283 1.00 96.06 95 ALA A N 1
ATOM 793 C CA . ALA A 1 95 ? 7.444 6.925 -21.962 1.00 96.06 95 ALA A CA 1
ATOM 794 C C . ALA A 1 95 ? 6.583 5.709 -21.572 1.00 96.06 95 ALA A C 1
ATOM 796 O O . ALA A 1 95 ? 6.490 4.752 -22.341 1.00 96.06 95 ALA A O 1
ATOM 797 N N . TYR A 1 96 ? 5.944 5.722 -20.396 1.00 96.94 96 TYR A N 1
ATOM 798 C CA . TYR A 1 96 ? 5.190 4.575 -19.880 1.00 96.94 96 TYR A CA 1
ATOM 799 C C . TYR A 1 96 ? 3.757 4.954 -19.511 1.00 96.94 96 TYR A C 1
ATOM 801 O O . TYR A 1 96 ? 3.446 5.304 -18.373 1.00 96.94 96 TYR A O 1
ATOM 809 N N . LYS A 1 97 ? 2.833 4.770 -20.460 1.00 95.19 97 LYS A N 1
ATOM 810 C CA . LYS A 1 97 ? 1.405 5.074 -20.264 1.00 95.19 97 LYS A CA 1
ATOM 811 C C . LYS A 1 97 ? 0.790 4.373 -19.046 1.00 95.19 97 LYS A C 1
ATOM 813 O O . LYS A 1 97 ? 0.023 5.002 -18.326 1.00 95.19 97 LYS A O 1
ATOM 818 N N . LYS A 1 98 ? 1.136 3.103 -18.785 1.00 95.62 98 LYS A N 1
ATOM 819 C CA . LYS A 1 98 ? 0.648 2.351 -17.606 1.00 95.62 98 LYS A CA 1
ATOM 820 C C . LYS A 1 98 ? 1.057 3.018 -16.285 1.00 95.62 98 LYS A C 1
ATOM 822 O O . LYS A 1 98 ? 0.236 3.118 -15.378 1.00 95.62 98 LYS A O 1
ATOM 827 N N . LEU A 1 99 ? 2.291 3.521 -16.200 1.00 97.00 99 LEU A N 1
ATOM 828 C CA . LEU A 1 99 ? 2.788 4.252 -15.032 1.00 97.00 99 LEU A CA 1
ATOM 829 C C . LEU A 1 99 ? 2.005 5.555 -14.829 1.00 97.00 99 LEU A C 1
ATOM 831 O O . LEU A 1 99 ? 1.542 5.823 -13.723 1.00 97.00 99 LEU A O 1
ATOM 835 N N . SER A 1 100 ? 1.789 6.319 -15.901 1.00 95.56 100 SER A N 1
ATOM 836 C CA . SER A 1 100 ? 0.998 7.556 -15.856 1.00 95.56 100 SER A CA 1
ATOM 837 C C . SER A 1 100 ? -0.446 7.311 -15.446 1.00 95.56 100 SER A C 1
ATOM 839 O O . SER A 1 100 ? -0.966 7.996 -14.568 1.00 95.56 100 SER A O 1
ATOM 841 N N . LEU A 1 101 ? -1.085 6.279 -15.998 1.00 94.06 101 LEU A N 1
ATOM 842 C CA . LEU A 1 101 ? -2.432 5.878 -15.595 1.00 94.06 101 LEU A CA 1
ATOM 843 C C . LEU A 1 101 ? -2.493 5.500 -14.111 1.00 94.06 101 LEU A C 1
ATOM 845 O O . LEU A 1 101 ? -3.393 5.960 -13.412 1.00 94.06 101 LEU A O 1
ATOM 849 N N . GLY A 1 102 ? -1.532 4.719 -13.612 1.00 91.50 102 GLY A N 1
ATOM 850 C CA . GLY A 1 102 ? -1.482 4.355 -12.196 1.00 91.50 102 GLY A CA 1
ATOM 851 C C . GLY A 1 102 ? -1.227 5.557 -11.276 1.00 91.50 102 GLY A C 1
ATOM 852 O O . GLY A 1 102 ? -1.892 5.685 -10.249 1.00 91.50 102 GLY A O 1
ATOM 853 N N . TYR A 1 103 ? -0.358 6.496 -11.665 1.00 93.56 103 TYR A N 1
ATOM 854 C CA . TYR A 1 103 ? -0.169 7.760 -10.940 1.00 93.56 103 TYR A CA 1
ATOM 855 C C . TYR A 1 103 ? -1.475 8.568 -10.858 1.00 93.56 103 TYR A C 1
ATOM 857 O O . TYR A 1 103 ? -1.905 8.960 -9.770 1.00 93.56 103 TYR A O 1
ATOM 865 N N . HIS A 1 104 ? -2.156 8.772 -11.989 1.00 91.06 104 HIS A N 1
ATOM 866 C CA . HIS A 1 104 ? -3.427 9.496 -12.023 1.00 91.06 104 HIS A CA 1
ATOM 867 C C . HIS A 1 104 ? -4.528 8.771 -11.242 1.00 91.06 104 HIS A C 1
ATOM 869 O O . HIS A 1 104 ? -5.315 9.419 -10.550 1.00 91.06 104 HIS A O 1
ATOM 875 N N . PHE A 1 105 ? -4.562 7.438 -11.286 1.00 88.06 105 PHE A N 1
ATOM 876 C CA . PHE A 1 105 ? -5.470 6.634 -10.474 1.00 88.06 105 PHE A CA 1
ATOM 877 C C . PHE A 1 105 ? -5.274 6.904 -8.976 1.00 88.06 105 PHE A C 1
ATOM 879 O O . PHE A 1 105 ? -6.250 7.173 -8.272 1.00 88.06 105 PHE A O 1
ATOM 886 N N . LEU A 1 106 ? -4.030 6.895 -8.489 1.00 86.44 106 LEU A N 1
ATOM 887 C CA . LEU A 1 106 ? -3.733 7.202 -7.087 1.00 86.44 106 LEU A CA 1
ATOM 888 C C . LEU A 1 106 ? -4.161 8.632 -6.725 1.00 86.44 106 LEU A C 1
ATOM 890 O O . LEU A 1 106 ? -4.837 8.838 -5.713 1.00 86.44 106 LEU A O 1
ATOM 894 N N . LYS A 1 107 ? -3.833 9.602 -7.586 1.00 84.25 107 LYS A N 1
ATOM 895 C CA . LYS A 1 107 ? -4.121 11.027 -7.372 1.00 84.25 107 LYS A CA 1
ATOM 896 C C . LYS A 1 107 ? -5.618 11.327 -7.319 1.00 84.25 107 LYS A C 1
ATOM 898 O O . LYS A 1 107 ? -6.065 12.081 -6.460 1.00 84.25 107 LYS A O 1
ATOM 903 N N . HIS A 1 108 ? -6.400 10.737 -8.221 1.00 75.62 108 HIS A N 1
ATOM 904 C CA . HIS A 1 108 ? -7.803 11.108 -8.411 1.00 75.6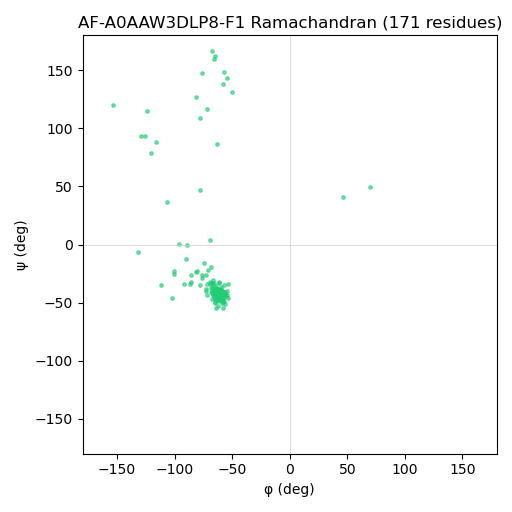2 108 HIS A CA 1
ATOM 905 C C . HIS A 1 108 ? -8.786 10.122 -7.772 1.00 75.62 108 HIS A C 1
ATOM 907 O O . HIS A 1 108 ? -9.703 10.548 -7.070 1.00 75.62 108 HIS A O 1
ATOM 913 N N . ASN A 1 109 ? -8.595 8.813 -7.953 1.00 64.88 109 ASN A N 1
ATOM 914 C CA . ASN A 1 109 ? -9.585 7.813 -7.535 1.00 64.88 109 ASN A CA 1
ATOM 915 C C . ASN A 1 109 ? -9.417 7.383 -6.079 1.00 64.88 109 ASN A C 1
ATOM 917 O O . ASN A 1 109 ? -10.403 7.125 -5.390 1.00 64.88 109 ASN A O 1
ATOM 921 N N . LYS A 1 110 ? -8.179 7.331 -5.581 1.00 65.56 110 LYS A N 1
ATOM 922 C CA . LYS A 1 110 ? -7.897 6.960 -4.185 1.00 65.56 110 LYS A CA 1
ATOM 923 C C . LYS A 1 110 ? -7.722 8.168 -3.260 1.00 65.56 110 LYS A C 1
ATOM 925 O O . LYS A 1 110 ? -7.540 7.970 -2.060 1.00 65.56 110 LYS A O 1
ATOM 930 N N . LYS A 1 111 ? -7.847 9.397 -3.795 1.00 60.59 111 LYS A N 1
ATOM 931 C CA . LYS A 1 111 ? -7.627 10.676 -3.089 1.00 60.59 111 LYS A CA 1
ATOM 932 C C . LYS A 1 111 ? -6.339 10.650 -2.263 1.00 60.59 111 LYS A C 1
ATOM 934 O O . LYS A 1 111 ? -6.324 11.090 -1.114 1.00 60.59 111 LYS A O 1
ATOM 939 N N . VAL A 1 112 ? -5.288 10.062 -2.831 1.00 64.69 112 VAL A N 1
ATOM 940 C CA . VAL A 1 112 ? -3.976 10.048 -2.198 1.00 64.69 112 VAL A CA 1
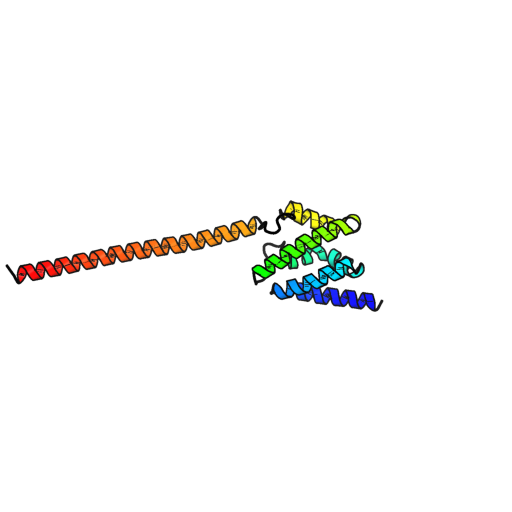ATOM 941 C C . VAL A 1 112 ? -3.427 11.461 -2.286 1.00 64.69 112 VAL A C 1
ATOM 943 O O . VAL A 1 112 ? -3.217 11.979 -3.383 1.00 64.69 112 VAL A O 1
ATOM 946 N N . ASP A 1 113 ? -3.225 12.085 -1.131 1.00 61.00 113 ASP A N 1
ATOM 947 C CA . ASP A 1 113 ? -2.496 13.338 -1.066 1.00 61.00 113 ASP A CA 1
ATOM 948 C C . ASP A 1 113 ? -0.997 13.025 -1.164 1.00 61.00 113 ASP A C 1
ATOM 950 O O . ASP A 1 113 ? -0.395 12.416 -0.279 1.00 61.00 113 ASP A O 1
ATOM 954 N N . PHE A 1 114 ? -0.410 13.377 -2.304 1.00 64.44 114 PHE A N 1
ATOM 955 C CA . PHE A 1 114 ? 1.019 13.209 -2.560 1.00 64.44 114 PHE A CA 1
ATOM 956 C C . PHE A 1 114 ? 1.869 14.247 -1.802 1.00 64.44 114 PHE A C 1
ATOM 958 O O . PHE A 1 114 ? 3.073 14.048 -1.653 1.00 64.44 114 PHE A O 1
ATOM 965 N N . GLN A 1 115 ? 1.258 15.331 -1.307 1.00 54.16 115 GLN A N 1
ATOM 966 C CA . GLN A 1 115 ? 1.903 16.346 -0.470 1.00 54.16 115 GLN A CA 1
ATOM 967 C C . GLN A 1 115 ? 1.749 16.030 1.024 1.00 54.16 115 GLN A C 1
ATOM 969 O O . GLN A 1 115 ? 2.684 16.262 1.789 1.00 54.16 115 GLN A O 1
ATOM 974 N N . ASP A 1 116 ? 0.627 15.430 1.429 1.00 56.69 116 ASP A N 1
ATOM 975 C CA . ASP A 1 116 ? 0.411 14.913 2.782 1.00 56.69 116 ASP A CA 1
ATOM 976 C C . ASP A 1 116 ? 0.226 13.390 2.791 1.00 56.69 116 ASP A C 1
ATOM 978 O O . ASP A 1 116 ? -0.873 12.833 2.788 1.00 56.69 116 ASP A O 1
ATOM 982 N N . VAL A 1 117 ? 1.348 12.683 2.886 1.00 50.78 117 VAL A N 1
ATOM 983 C CA . VAL A 1 117 ? 1.384 11.217 2.896 1.00 50.78 117 VAL A CA 1
ATOM 984 C C . VAL A 1 117 ? 0.782 10.602 4.179 1.00 50.78 117 VAL A C 1
ATOM 986 O O . VAL A 1 117 ? 0.826 9.384 4.369 1.00 50.78 117 VAL A O 1
ATOM 989 N N . HIS A 1 118 ? 0.232 11.416 5.093 1.00 46.31 118 HIS A N 1
ATOM 990 C CA . HIS A 1 118 ? -0.644 10.975 6.182 1.00 46.31 118 HIS A CA 1
ATOM 991 C C . HIS A 1 118 ? -2.136 10.938 5.824 1.00 46.31 118 HIS A C 1
ATOM 993 O O . HIS A 1 118 ? -2.932 10.520 6.673 1.00 46.31 118 HIS A O 1
ATOM 999 N N . ALA A 1 119 ? -2.533 11.293 4.599 1.00 46.69 119 ALA A N 1
ATOM 1000 C CA . ALA A 1 119 ? -3.918 11.241 4.147 1.00 46.69 119 ALA A CA 1
ATOM 1001 C C . ALA A 1 119 ? -4.459 9.798 4.136 1.00 46.69 119 ALA A C 1
ATOM 1003 O O . ALA A 1 119 ? -4.429 9.082 3.135 1.00 46.69 119 ALA A O 1
ATOM 1004 N N . ARG A 1 120 ? -4.981 9.363 5.289 1.00 54.38 120 ARG A N 1
ATOM 1005 C CA . ARG A 1 120 ? -5.769 8.136 5.441 1.00 54.38 120 ARG A CA 1
ATOM 1006 C C . ARG A 1 120 ? -6.866 8.137 4.385 1.00 54.38 120 ARG A C 1
ATOM 1008 O O . ARG A 1 120 ? -7.611 9.123 4.264 1.00 54.38 120 ARG A O 1
ATOM 1015 N N . THR A 1 121 ? -7.005 7.019 3.676 1.00 56.44 121 THR A N 1
ATOM 1016 C CA . THR A 1 121 ? -8.126 6.834 2.750 1.00 56.44 121 THR A CA 1
ATOM 1017 C C . THR A 1 121 ? -9.445 7.006 3.514 1.00 56.44 121 THR A C 1
ATOM 1019 O O . THR A 1 121 ? -9.537 6.703 4.707 1.00 56.44 121 THR A O 1
ATOM 1022 N N . VAL A 1 122 ? -10.491 7.512 2.852 1.00 57.28 122 VAL A N 1
ATOM 1023 C CA . VAL A 1 122 ? -11.817 7.706 3.480 1.00 57.28 122 VAL A CA 1
ATOM 1024 C C . VAL A 1 122 ? -12.327 6.403 4.118 1.00 57.28 122 VAL A C 1
ATOM 1026 O O . VAL A 1 122 ? -12.950 6.435 5.176 1.00 57.28 122 VAL A O 1
ATOM 1029 N N . ALA A 1 123 ? -12.000 5.256 3.518 1.00 59.19 123 ALA A N 1
ATOM 1030 C CA . ALA A 1 123 ? -12.335 3.930 4.028 1.00 59.19 123 ALA A CA 1
ATOM 1031 C C . ALA A 1 123 ? -11.620 3.586 5.349 1.00 59.19 123 ALA A C 1
ATOM 1033 O O . ALA A 1 123 ? -12.250 3.067 6.267 1.00 59.19 123 ALA A O 1
ATOM 1034 N N . GLU A 1 124 ? -10.332 3.911 5.489 1.00 60.06 124 GLU A N 1
ATOM 1035 C CA . GLU A 1 124 ? -9.592 3.697 6.742 1.00 60.06 124 GLU A CA 1
ATOM 1036 C C . GLU A 1 124 ? -10.086 4.610 7.867 1.00 60.06 124 GLU A C 1
ATOM 1038 O O . GLU A 1 124 ? -10.202 4.162 9.006 1.00 60.06 124 GLU A O 1
ATOM 1043 N N . ARG A 1 125 ? -10.441 5.864 7.547 1.00 64.69 125 ARG A N 1
ATOM 1044 C CA . ARG A 1 125 ? -11.081 6.780 8.506 1.00 64.69 125 ARG A CA 1
ATOM 1045 C C . ARG A 1 125 ? -12.393 6.202 9.036 1.00 64.69 125 ARG A C 1
ATOM 1047 O O . ARG A 1 125 ? -12.562 6.116 10.247 1.00 64.69 125 ARG A O 1
ATOM 1054 N N . ARG A 1 126 ? -13.256 5.709 8.141 1.00 68.12 126 ARG A N 1
ATOM 1055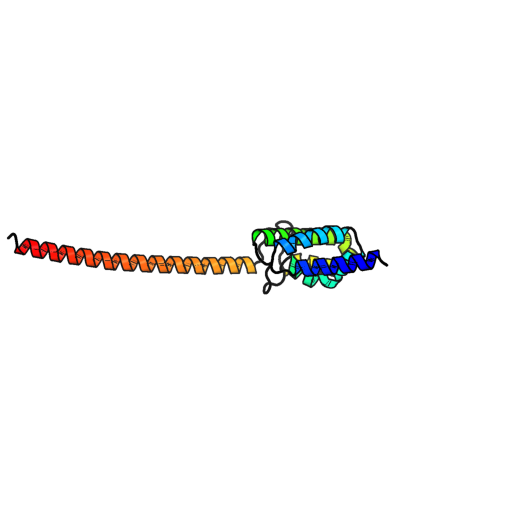 C CA . ARG A 1 126 ? -14.522 5.061 8.518 1.00 68.12 126 ARG A CA 1
ATOM 1056 C C . ARG A 1 126 ? -14.316 3.827 9.396 1.00 68.12 126 ARG A C 1
ATOM 1058 O O . ARG A 1 126 ? -14.993 3.702 10.408 1.00 68.12 126 ARG A O 1
ATOM 1065 N N . ARG A 1 127 ? -13.357 2.948 9.073 1.00 70.38 127 ARG A N 1
ATOM 1066 C CA . ARG A 1 127 ? -13.063 1.763 9.907 1.00 70.38 127 ARG A CA 1
ATOM 1067 C C . ARG A 1 127 ? -12.582 2.143 11.307 1.00 70.38 127 ARG A C 1
ATOM 1069 O O . ARG A 1 127 ? -12.943 1.483 12.278 1.00 70.38 127 ARG A O 1
ATOM 1076 N N . GLU A 1 128 ? -11.759 3.181 11.427 1.00 72.44 128 GLU A N 1
ATOM 1077 C CA . GLU A 1 128 ? -11.256 3.622 12.731 1.00 72.44 128 GLU A CA 1
ATOM 1078 C C . GLU A 1 128 ? -12.359 4.313 13.550 1.00 72.44 128 GLU A C 1
ATOM 1080 O O . GLU A 1 128 ? -12.489 4.036 14.739 1.00 72.44 128 GLU A O 1
ATOM 1085 N N . GLU A 1 129 ? -13.230 5.097 12.906 1.00 76.94 129 GLU A N 1
ATOM 1086 C CA . GLU A 1 129 ? -14.441 5.667 13.518 1.00 76.94 129 GLU A CA 1
ATOM 1087 C C . GLU A 1 129 ? -15.426 4.584 13.990 1.00 76.94 129 GLU A C 1
ATOM 1089 O O . GLU A 1 129 ? -15.960 4.667 15.096 1.00 76.94 129 GLU A O 1
ATOM 1094 N N . GLU A 1 130 ? -15.653 3.536 13.193 1.00 83.88 130 GLU A N 1
ATOM 1095 C CA . GLU A 1 130 ? -16.501 2.397 13.567 1.00 83.88 130 GLU A CA 1
ATOM 1096 C C . GLU A 1 130 ? -15.916 1.606 14.739 1.00 83.88 130 GLU A C 1
ATOM 1098 O O . GLU A 1 130 ? -16.640 1.215 15.661 1.00 83.88 130 GLU A O 1
ATOM 1103 N N . LYS A 1 131 ? -14.596 1.390 14.735 1.00 81.94 131 LYS A N 1
ATOM 1104 C CA . LYS A 1 131 ? -13.894 0.711 15.827 1.00 81.94 131 LYS A CA 1
ATOM 1105 C C . LYS A 1 131 ? -13.952 1.536 17.113 1.00 81.94 131 LYS A C 1
ATOM 1107 O O . LYS A 1 131 ? -14.224 0.969 18.170 1.00 81.94 131 LYS A O 1
ATOM 1112 N N . GLN A 1 132 ? -13.782 2.856 17.015 1.00 83.25 132 GLN A N 1
ATOM 1113 C CA . GLN A 1 132 ? -13.914 3.766 18.150 1.00 83.25 132 GLN A CA 1
ATOM 1114 C C . GLN A 1 132 ? -15.346 3.769 18.695 1.00 83.25 132 GLN A C 1
ATOM 1116 O O . GLN A 1 132 ? -15.535 3.568 19.889 1.00 83.25 132 GLN A O 1
ATOM 1121 N N . LYS A 1 133 ? -16.365 3.862 17.828 1.00 90.12 133 LYS A N 1
ATOM 1122 C CA . LYS A 1 133 ? -17.776 3.750 18.238 1.00 90.12 133 LYS A CA 1
ATOM 1123 C C . LYS A 1 133 ? -18.072 2.443 18.970 1.00 90.12 133 LYS A C 1
ATOM 1125 O O . LYS A 1 133 ? -18.795 2.451 19.962 1.00 90.12 133 LYS A O 1
ATOM 1130 N N . ARG A 1 134 ? -17.533 1.312 18.496 1.00 90.38 134 ARG A N 1
ATOM 1131 C CA . ARG A 1 134 ? -17.692 0.020 19.184 1.00 90.38 134 ARG A CA 1
ATOM 1132 C C . ARG A 1 134 ? -17.068 0.042 20.577 1.00 90.38 134 ARG A C 1
ATOM 1134 O O . ARG A 1 134 ? -17.711 -0.420 21.515 1.00 90.38 134 ARG A O 1
ATOM 1141 N N . LEU A 1 135 ? -15.856 0.578 20.716 1.00 90.75 135 LEU A N 1
ATOM 1142 C CA . LEU A 1 135 ? -15.189 0.700 22.014 1.00 90.75 135 LEU A CA 1
ATOM 1143 C C . LEU A 1 135 ? -15.972 1.611 22.963 1.00 90.75 135 LEU A C 1
ATOM 1145 O O . LEU A 1 135 ? -16.250 1.206 24.088 1.00 90.75 135 LEU A O 1
ATOM 1149 N N . ASP A 1 136 ? -16.408 2.779 22.496 1.00 91.56 136 ASP A N 1
ATOM 1150 C CA . ASP A 1 136 ? -17.198 3.721 23.294 1.00 91.56 136 ASP A CA 1
ATOM 1151 C C . ASP A 1 136 ? -18.515 3.092 23.771 1.00 91.56 136 ASP A C 1
ATOM 1153 O O . ASP A 1 136 ? -18.909 3.270 24.924 1.00 91.56 136 ASP A O 1
ATOM 1157 N N . ASN A 1 137 ? -19.179 2.306 22.918 1.00 93.19 137 ASN A N 1
ATOM 1158 C CA . ASN A 1 137 ? -20.388 1.574 23.297 1.00 93.19 137 ASN A CA 1
ATOM 1159 C C . ASN A 1 137 ? -20.106 0.527 24.383 1.00 93.19 137 ASN A C 1
ATOM 1161 O O . ASN A 1 137 ? -20.871 0.425 25.339 1.00 93.19 137 ASN A O 1
ATOM 1165 N N . ILE A 1 138 ? -18.996 -0.214 24.282 1.00 94.25 138 ILE A N 1
ATOM 1166 C CA . ILE A 1 138 ? -18.585 -1.180 25.313 1.00 94.25 138 ILE A CA 1
ATOM 1167 C C . ILE A 1 138 ? -18.319 -0.467 26.643 1.00 94.25 138 ILE A C 1
ATOM 1169 O O . ILE A 1 138 ? -18.768 -0.937 27.688 1.00 94.25 138 ILE A O 1
ATOM 1173 N N . TYR A 1 139 ? -17.614 0.666 26.623 1.00 88.81 139 TYR A N 1
ATOM 1174 C CA . TYR A 1 139 ? -17.339 1.437 27.836 1.00 88.81 139 TYR A CA 1
ATOM 1175 C C . TYR A 1 139 ? -18.617 1.996 28.468 1.00 88.81 139 TYR A C 1
ATOM 1177 O O . TYR A 1 139 ? -18.773 1.904 29.685 1.00 88.81 139 TYR A O 1
ATOM 1185 N N . LYS A 1 140 ? -19.560 2.501 27.663 1.00 95.12 140 LYS A N 1
ATOM 1186 C CA . LYS A 1 140 ? -20.865 2.972 28.153 1.00 95.12 140 LYS A CA 1
ATOM 1187 C C . LYS A 1 140 ? -21.678 1.863 28.813 1.00 95.12 140 LYS A C 1
ATOM 1189 O O . LYS A 1 140 ? -22.233 2.080 29.884 1.00 95.12 140 LYS A O 1
ATOM 1194 N N . GLU A 1 141 ? -21.737 0.682 28.205 1.00 94.88 141 GLU A N 1
ATOM 1195 C CA . GLU A 1 141 ? -22.477 -0.447 28.780 1.00 94.88 141 GLU A CA 1
ATOM 1196 C C . GLU A 1 141 ? -21.826 -0.966 30.068 1.00 94.88 141 GLU A C 1
ATOM 1198 O O . GLU A 1 141 ? -22.526 -1.272 31.033 1.00 94.88 141 GLU A O 1
ATOM 1203 N N . LYS A 1 142 ? -20.487 -0.983 30.142 1.00 94.06 142 LYS A N 1
ATOM 1204 C CA . LYS A 1 142 ? -19.779 -1.287 31.395 1.00 94.06 142 LYS A CA 1
ATOM 1205 C C . LYS A 1 142 ? -20.081 -0.267 32.494 1.00 94.06 142 LYS A C 1
ATOM 1207 O O . LYS A 1 142 ? -20.323 -0.672 33.625 1.00 94.06 142 LYS A O 1
ATOM 1212 N N . ALA A 1 143 ? -20.098 1.025 32.163 1.00 94.06 143 ALA A N 1
ATOM 1213 C CA . ALA A 1 143 ? -20.406 2.083 33.123 1.00 94.06 143 ALA A CA 1
ATOM 1214 C C . ALA A 1 143 ? -21.837 1.958 33.672 1.00 94.06 143 ALA A C 1
ATOM 1216 O O . ALA A 1 143 ? -22.019 1.969 34.884 1.00 94.06 143 ALA A O 1
ATOM 1217 N N . LYS A 1 144 ? -22.833 1.738 32.802 1.00 96.25 144 LYS A N 1
ATOM 1218 C CA . LYS A 1 144 ? -24.227 1.511 33.225 1.00 96.25 144 LYS A CA 1
ATOM 1219 C C . LYS A 1 144 ? -24.382 0.293 34.130 1.00 96.25 144 LYS A C 1
ATOM 1221 O O . LYS A 1 144 ? -25.162 0.325 35.076 1.00 96.25 144 LYS A O 1
ATOM 1226 N N . ARG A 1 145 ? -23.674 -0.801 33.824 1.00 95.38 145 ARG A N 1
ATOM 1227 C CA . ARG A 1 145 ? -23.714 -2.003 34.663 1.00 95.38 145 ARG A CA 1
ATOM 1228 C C . ARG A 1 145 ? -23.160 -1.710 36.057 1.00 95.38 145 ARG A C 1
ATOM 1230 O O . ARG A 1 145 ? -23.823 -2.041 37.029 1.00 95.38 145 ARG A O 1
ATOM 1237 N N . ALA A 1 146 ? -22.007 -1.047 36.137 1.00 94.69 146 ALA A N 1
ATOM 1238 C CA . ALA A 1 146 ? -21.411 -0.663 37.413 1.00 94.69 146 ALA A CA 1
ATOM 1239 C C . ALA A 1 146 ? -22.326 0.276 38.220 1.00 94.69 146 ALA A C 1
ATOM 1241 O O . ALA A 1 146 ? -22.490 0.088 39.418 1.00 94.69 146 ALA A O 1
ATOM 1242 N N . GLU A 1 147 ? -22.974 1.245 37.566 1.00 96.25 147 GLU A N 1
ATOM 1243 C CA . GLU A 1 147 ? -23.936 2.151 38.211 1.00 96.25 147 GLU A CA 1
ATOM 1244 C C . GLU A 1 147 ? -25.121 1.389 38.823 1.00 96.25 147 GLU A C 1
ATOM 1246 O O . GLU A 1 147 ? -25.501 1.642 39.966 1.00 96.25 147 GLU A O 1
ATOM 1251 N N . LYS A 1 148 ? -25.667 0.408 38.093 1.00 96.69 148 LYS A N 1
ATOM 1252 C CA . LYS A 1 148 ? -26.751 -0.442 38.592 1.00 96.69 148 LYS A CA 1
ATOM 1253 C C . LYS A 1 148 ? -26.309 -1.303 39.781 1.00 96.69 148 LYS A C 1
ATOM 1255 O O . LYS A 1 148 ? -27.013 -1.338 40.784 1.00 96.69 148 LYS A O 1
ATOM 1260 N N . GLU A 1 149 ? -25.151 -1.954 39.683 1.00 96.50 149 GLU A N 1
ATOM 1261 C CA . GLU A 1 149 ? -24.593 -2.781 40.765 1.00 96.50 149 GLU A CA 1
ATOM 1262 C C . GLU A 1 149 ? -24.346 -1.952 42.038 1.00 96.50 149 GLU A C 1
ATOM 1264 O O . GLU A 1 149 ? -24.649 -2.395 43.143 1.00 96.50 149 GLU A O 1
ATOM 1269 N N . MET A 1 150 ? -23.856 -0.715 41.896 1.00 95.81 150 MET A N 1
ATOM 1270 C CA . MET A 1 150 ? -23.670 0.200 43.027 1.00 95.81 150 MET A CA 1
ATOM 1271 C C . MET A 1 150 ? -24.996 0.610 43.676 1.00 95.81 150 MET A C 1
ATOM 1273 O O . MET A 1 150 ? -25.066 0.705 44.901 1.00 95.81 150 MET A O 1
ATOM 1277 N N . ALA A 1 151 ? -26.041 0.853 42.881 1.00 96.38 151 ALA A N 1
ATOM 1278 C CA . ALA A 1 151 ? -27.362 1.196 43.403 1.00 96.38 151 ALA A CA 1
ATOM 1279 C C . ALA A 1 151 ? -27.985 0.029 44.188 1.00 96.38 151 ALA A C 1
ATOM 1281 O O . ALA A 1 151 ? -28.508 0.243 45.280 1.00 96.38 151 ALA A O 1
ATOM 1282 N N . GLU A 1 152 ? -27.878 -1.196 43.666 1.00 95.25 152 GLU A N 1
ATOM 1283 C CA . GLU A 1 152 ? -28.346 -2.415 44.342 1.00 95.25 152 GLU A CA 1
ATOM 1284 C C . GLU A 1 152 ? -27.603 -2.626 45.670 1.00 95.25 152 GLU A C 1
ATOM 1286 O O . GLU A 1 152 ? -28.234 -2.748 46.719 1.00 95.25 152 GLU A O 1
ATOM 1291 N N . MET A 1 153 ? -26.270 -2.535 45.661 1.00 95.06 153 MET A N 1
ATOM 1292 C CA . MET A 1 153 ? -25.454 -2.663 46.873 1.00 95.06 153 MET A CA 1
ATOM 1293 C C . MET A 1 153 ? -25.757 -1.568 47.908 1.00 95.06 153 MET A C 1
ATOM 1295 O O . MET A 1 153 ? -25.789 -1.829 49.109 1.00 95.06 153 MET A O 1
ATOM 1299 N N . SER A 1 154 ? -26.004 -0.332 47.464 1.00 96.56 154 SER A N 1
ATOM 1300 C CA . SER A 1 154 ? -26.385 0.766 48.359 1.00 96.56 154 SER A CA 1
ATOM 1301 C C . SER A 1 154 ? -27.725 0.509 49.048 1.00 96.56 154 SER A C 1
ATOM 1303 O O . SER A 1 154 ? -27.898 0.896 50.208 1.00 96.56 154 SER A O 1
ATOM 1305 N N . GLN A 1 155 ? -28.674 -0.120 48.353 1.00 95.81 155 GLN A N 1
ATOM 1306 C CA . GLN A 1 155 ? -29.953 -0.488 48.945 1.00 95.81 155 GLN A CA 1
ATOM 1307 C C . GLN A 1 155 ? -29.762 -1.580 50.002 1.00 95.81 155 GLN A C 1
ATOM 1309 O O . GLN A 1 155 ? -30.217 -1.404 51.127 1.00 95.81 155 GLN A O 1
ATOM 1314 N N . GLU A 1 156 ? -28.994 -2.631 49.699 1.00 95.56 156 GLU A N 1
ATOM 1315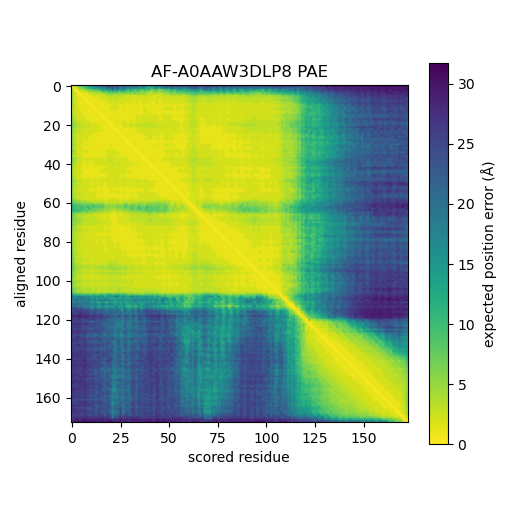 C CA . GLU A 1 156 ? -28.685 -3.709 50.653 1.00 95.56 156 GLU A CA 1
ATOM 1316 C C . GLU A 1 156 ? -28.015 -3.190 51.934 1.00 95.56 156 GLU A C 1
ATOM 1318 O O . GLU A 1 156 ? -28.362 -3.610 53.041 1.00 95.56 156 GLU A O 1
ATOM 1323 N N . VAL A 1 157 ? -27.081 -2.239 51.812 1.00 96.50 157 VAL A N 1
ATOM 1324 C CA . VAL A 1 157 ? -26.447 -1.587 52.970 1.00 96.50 157 VAL A CA 1
ATOM 1325 C C . VAL A 1 157 ? -27.479 -0.831 53.808 1.00 96.50 157 VAL A C 1
ATOM 1327 O O . VAL A 1 157 ? -27.437 -0.897 55.036 1.00 96.50 157 VAL A O 1
ATOM 1330 N N . THR A 1 158 ? -28.408 -0.127 53.162 1.00 96.31 158 THR A N 1
ATOM 1331 C CA . THR A 1 158 ? -29.457 0.647 53.843 1.00 96.31 158 THR A CA 1
ATOM 1332 C C . THR A 1 158 ? -30.437 -0.265 54.580 1.00 96.31 158 THR A C 1
ATOM 1334 O O . THR A 1 158 ? -30.786 -0.000 55.734 1.00 96.31 158 THR A O 1
ATOM 1337 N N . ASP A 1 159 ? -30.842 -1.361 53.943 1.00 95.38 159 ASP A N 1
ATOM 1338 C CA . ASP A 1 159 ? -31.731 -2.363 54.528 1.00 95.38 159 ASP A CA 1
ATOM 1339 C C . ASP A 1 159 ? -31.065 -3.018 55.748 1.00 95.38 159 ASP A C 1
ATOM 1341 O O . ASP A 1 159 ? -31.644 -3.048 56.835 1.00 95.38 159 ASP A O 1
ATOM 1345 N N . THR A 1 160 ? -29.796 -3.419 55.608 1.00 95.25 160 THR A N 1
ATOM 1346 C CA . THR A 1 160 ? -28.993 -3.996 56.699 1.00 95.25 160 THR A CA 1
ATOM 1347 C C . THR A 1 160 ? -28.839 -3.024 57.875 1.00 95.25 160 THR A C 1
ATOM 1349 O O . THR A 1 160 ? -28.967 -3.415 59.036 1.00 95.25 160 THR A O 1
ATOM 1352 N N . LEU A 1 161 ? -28.586 -1.739 57.598 1.00 96.38 161 LEU A N 1
ATOM 1353 C CA . LEU A 1 161 ? -28.474 -0.705 58.630 1.00 96.38 161 LEU A CA 1
ATOM 1354 C C . LEU A 1 161 ? -29.798 -0.535 59.391 1.00 96.38 161 LEU A C 1
ATOM 1356 O O . LEU A 1 161 ? -29.798 -0.442 60.618 1.00 96.38 161 LEU A O 1
ATOM 1360 N N . THR A 1 162 ? -30.917 -0.545 58.664 1.00 95.38 162 THR A N 1
ATOM 1361 C CA . THR A 1 162 ? -32.268 -0.416 59.225 1.00 95.38 162 THR A CA 1
ATOM 1362 C C . THR A 1 162 ? -32.617 -1.607 60.120 1.00 95.38 162 THR A C 1
ATOM 1364 O O . THR A 1 162 ? -33.148 -1.427 61.218 1.00 95.38 162 THR A O 1
ATOM 1367 N N . GLU A 1 163 ? -32.297 -2.833 59.694 1.00 94.56 163 GLU A N 1
ATOM 1368 C CA . GLU A 1 163 ? -32.453 -4.032 60.526 1.00 94.56 163 GLU A CA 1
ATOM 1369 C C . GLU A 1 163 ? -31.635 -3.936 61.817 1.00 94.56 163 GLU A C 1
ATOM 1371 O O . GLU A 1 163 ? -32.142 -4.252 62.899 1.00 94.56 163 GLU A O 1
ATOM 1376 N N . MET A 1 164 ? -30.398 -3.442 61.726 1.00 94.38 164 MET A N 1
ATOM 1377 C CA . MET A 1 164 ? -29.521 -3.268 62.882 1.00 94.38 164 MET A CA 1
ATOM 1378 C C . MET A 1 164 ? -30.076 -2.222 63.862 1.00 94.38 164 MET A C 1
ATOM 1380 O O . MET A 1 164 ? -30.126 -2.478 65.066 1.00 94.38 164 MET A O 1
ATOM 1384 N N . GLU A 1 165 ? -30.559 -1.076 63.368 1.00 93.06 165 GLU A N 1
ATOM 1385 C CA . GLU A 1 165 ? -31.218 -0.043 64.184 1.00 93.06 165 GLU A CA 1
ATOM 1386 C C . GLU A 1 165 ? -32.467 -0.570 64.899 1.00 93.06 165 GLU A C 1
ATOM 1388 O O . GLU A 1 165 ? -32.666 -0.304 66.089 1.00 93.06 165 GLU A O 1
ATOM 1393 N N . ASN A 1 166 ? -33.292 -1.353 64.203 1.00 90.94 166 ASN A N 1
ATOM 1394 C CA . ASN A 1 166 ? -34.476 -1.970 64.793 1.00 90.94 166 ASN A CA 1
ATOM 1395 C C . ASN A 1 166 ? -34.099 -2.966 65.899 1.00 90.94 166 ASN A C 1
ATOM 1397 O O . ASN A 1 166 ? -34.701 -2.937 66.974 1.00 90.94 166 ASN A O 1
ATOM 1401 N N . CYS A 1 167 ? -33.072 -3.796 65.681 1.00 91.31 167 CYS A N 1
ATOM 1402 C CA . CYS A 1 167 ? -32.542 -4.693 66.711 1.00 91.31 167 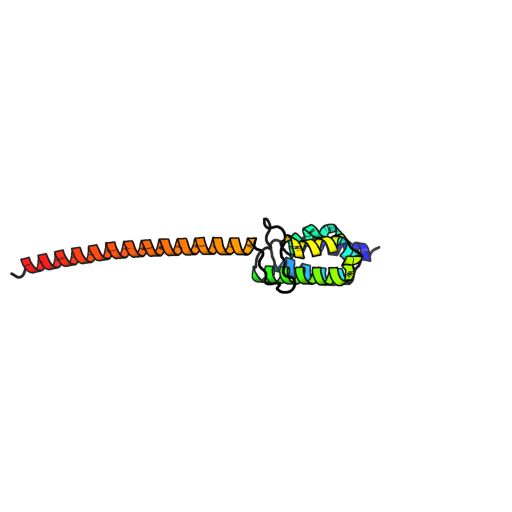CYS A CA 1
ATOM 1403 C C . CYS A 1 167 ? -32.060 -3.920 67.948 1.00 91.31 167 CYS A C 1
ATOM 1405 O O . CYS A 1 167 ? -32.369 -4.309 69.075 1.00 91.31 167 CYS A O 1
ATOM 1407 N N . PHE A 1 168 ? -31.347 -2.804 67.762 1.00 90.44 168 PHE A N 1
ATOM 1408 C CA . PHE A 1 168 ? -30.883 -1.983 68.882 1.00 90.44 168 PHE A CA 1
ATOM 1409 C C . PHE A 1 168 ? -32.027 -1.345 69.672 1.00 90.44 168 PHE A C 1
ATOM 1411 O O . PHE A 1 168 ? -31.978 -1.370 70.899 1.00 90.44 168 PHE A O 1
ATOM 1418 N N . ARG A 1 169 ? -33.077 -0.842 69.008 1.00 89.12 169 ARG A N 1
ATOM 1419 C CA . ARG A 1 169 ? -34.271 -0.303 69.692 1.00 89.12 169 ARG A CA 1
ATOM 1420 C C . ARG A 1 169 ? -34.998 -1.347 70.537 1.00 89.12 169 ARG A C 1
ATOM 1422 O O . ARG A 1 169 ? -35.576 -1.004 71.560 1.00 89.12 169 ARG A O 1
ATOM 1429 N N . LEU A 1 170 ? -34.987 -2.613 70.118 1.00 88.94 170 LEU A N 1
ATOM 1430 C CA . LEU A 1 170 ? -35.572 -3.702 70.906 1.00 88.94 170 LEU A CA 1
ATOM 1431 C C . LEU A 1 170 ? -34.731 -4.037 72.147 1.00 88.94 170 LEU A C 1
ATOM 1433 O O . LEU A 1 170 ? -35.287 -4.421 73.173 1.00 88.94 170 LEU A O 1
ATOM 1437 N N . LEU A 1 171 ? -33.404 -3.915 72.049 1.00 86.25 171 LEU A N 1
ATOM 1438 C CA . LEU A 1 171 ? -32.472 -4.253 73.129 1.00 86.25 171 LEU A CA 1
ATOM 1439 C C . LEU A 1 171 ? -32.246 -3.105 74.124 1.00 86.25 171 LEU A C 1
ATOM 1441 O O . LEU A 1 171 ? -31.916 -3.372 75.279 1.00 86.25 171 LEU A O 1
ATOM 1445 N N . MET A 1 172 ? -32.424 -1.851 73.703 1.00 76.62 172 MET A N 1
ATOM 1446 C CA . MET A 1 172 ? -32.330 -0.662 74.554 1.00 76.62 172 MET A CA 1
ATOM 1447 C C . MET A 1 172 ? -33.574 0.229 74.374 1.00 76.62 172 MET A C 1
ATOM 1449 O O . MET A 1 172 ? -33.583 1.043 73.447 1.00 76.62 172 MET A O 1
ATOM 1453 N N . PRO A 1 173 ? -34.613 0.071 75.221 1.00 61.28 173 PRO A N 1
ATOM 1454 C CA . PRO A 1 173 ? -35.802 0.927 75.215 1.00 61.28 173 PRO A CA 1
ATOM 1455 C C . PRO A 1 173 ? -35.512 2.367 75.651 1.00 61.28 173 PRO A C 1
ATOM 1457 O O . PRO A 1 173 ? -34.669 2.552 76.562 1.00 61.28 173 PRO A O 1
#

Organism: NCBI:txid240206

Solvent-accessible surface area (backbone atoms only — not comparable to full-atom values): 9240 Å² total; per-residue (Å²): 106,75,71,55,54,51,44,52,52,52,49,54,53,37,52,54,36,32,64,46,86,30,16,61,54,21,36,58,31,46,57,52,50,56,55,42,43,77,74,30,72,68,47,31,48,57,48,48,74,46,39,64,63,52,39,32,55,40,55,27,75,40,83,93,52,60,62,35,53,55,67,71,45,28,49,52,30,22,39,53,42,54,50,48,48,50,57,47,31,77,75,42,21,90,83,33,62,62,47,36,51,51,47,49,41,41,51,65,77,54,58,43,41,89,88,45,73,79,55,67,41,72,66,57,51,50,53,52,51,52,51,49,52,53,50,53,51,53,52,50,54,53,50,53,51,51,53,51,54,51,52,54,51,52,48,54,53,51,53,53,51,50,55,51,53,54,53,47,49,72,76,55,123

pLDDT: mean 89.31, std 12.62, range [46.31, 98.69]

Nearest PDB structures (foldseek):
  8b3g-assembly1_c  TM=9.819E-01  e=2.257E-10  Homo sapiens
  8b3d-assembly1_c  TM=9.338E-01  e=1.186E-10  Homo sapiens
  9er2-assembly1_M  TM=9.812E-01  e=6.591E-10  Homo sapiens
  9bz0-assembly1_c  TM=9.878E-01  e=9.591E-10  Homo sapiens
  9fd2-assembly1_d  TM=9.610E-01  e=8.166E-10  Homo sapiens

Sequence (173 aa):
RSSEEHISHIYHLLMTRLNEEHAEMRFSAFQIVQELFTRSHQFRTLVIDNFQEFLELTVGIDHEQPLPPPKDVAQKLRKAAIKSVQDWHEKYGEAYKKLSLGYHFLKHNKKVDFQDVHARTVAERRREEEKQKRLDNIYKEKAKRAEKEMAEMSQEVTDTLTEMENCFRLLMP

Mean predicted aligned error: 11.59 Å

InterPro domains:
  IPR018610 UV-stimulated scaffold protein A [PTHR28670] (1-173)
  IPR049408 UV-stimulated scaffold protein A, N-terminal alpha-solenoid repeats [PF20867] (2-110)

Secondary structure (DSSP, 8-state):
-HHHHHHHHHHHHHHHHHHSS-HHHHHHHHHHHHHHHHH-HHHHHHHHHTHHHHHHHHH---SSSPPPSPHHHHHHHHHHHHHHHHHHHHHHTTT-HHHHHHHHHHHHTS---SS-TT---HHHHHHHHHHHHHHHHHHHHHHHHHHHHHHHHHHHHHHHHHHHHHHHHHH--

Radius of gyration: 29.76 Å; Cα contacts (8 Å, |Δi|>4): 134; chains: 1; bounding box: 59×30×97 Å